Protein AF-A0A1G1I7J1-F1 (afdb_monomer_lite)

Sequence (81 aa):
MVNGIGENVSRKDGKTYRRAHLFVQGEDPGSLQASIPQDSLVLAKAVTDHVGKVCTATLNLREFKGTLYVDLAALQPLSGK

Structure (mmCIF, N/CA/C/O backbone):
data_AF-A0A1G1I7J1-F1
#
_entry.id   AF-A0A1G1I7J1-F1
#
loop_
_atom_site.group_PDB
_atom_site.id
_atom_site.type_symbol
_atom_site.label_atom_id
_atom_site.label_alt_id
_atom_site.label_comp_id
_atom_site.label_asym_id
_atom_site.label_entity_id
_atom_site.label_seq_id
_atom_site.pdbx_PDB_ins_code
_atom_site.Cartn_x
_atom_site.Cartn_y
_atom_site.Cartn_z
_atom_site.occupancy
_atom_site.B_iso_or_equiv
_atom_site.auth_seq_id
_atom_site.auth_comp_id
_atom_site.auth_asym_id
_atom_site.auth_atom_id
_atom_site.pdbx_PDB_model_num
ATOM 1 N N . MET A 1 1 ? -3.571 -0.819 10.423 1.00 86.44 1 MET A N 1
ATOM 2 C CA . MET A 1 1 ? -3.959 0.594 10.215 1.00 86.44 1 MET A CA 1
ATOM 3 C C . MET A 1 1 ? -3.178 1.163 9.040 1.00 86.44 1 MET A C 1
ATOM 5 O O . MET A 1 1 ? -2.018 0.805 8.869 1.00 86.44 1 MET A O 1
ATOM 9 N N . VAL A 1 2 ? -3.788 2.017 8.222 1.00 83.44 2 VAL A N 1
ATOM 10 C CA . VAL A 1 2 ? -3.079 2.702 7.126 1.00 83.44 2 VAL A CA 1
ATOM 11 C C . VAL A 1 2 ? -2.391 3.950 7.673 1.00 83.44 2 VAL A C 1
ATOM 13 O O . VAL A 1 2 ? -3.058 4.807 8.245 1.00 83.44 2 VAL A O 1
ATOM 16 N N . ASN A 1 3 ? -1.074 4.057 7.502 1.00 83.06 3 ASN A N 1
ATOM 17 C CA . ASN A 1 3 ? -0.288 5.189 8.001 1.00 83.06 3 ASN A CA 1
ATOM 18 C C . ASN A 1 3 ? -0.075 6.276 6.930 1.00 83.06 3 ASN A C 1
ATOM 20 O O . ASN A 1 3 ? 0.063 7.447 7.258 1.00 83.06 3 ASN A O 1
ATOM 24 N N . GLY A 1 4 ? -0.074 5.910 5.643 1.00 84.69 4 GLY A N 1
ATOM 25 C CA . GLY A 1 4 ? 0.067 6.873 4.549 1.00 84.69 4 GLY A CA 1
ATOM 26 C C . GLY A 1 4 ? 0.478 6.248 3.219 1.00 84.69 4 GLY A C 1
ATOM 27 O O . GLY A 1 4 ? 0.594 5.026 3.096 1.00 84.69 4 GLY A O 1
ATOM 28 N N . ILE A 1 5 ? 0.726 7.108 2.230 1.00 88.69 5 ILE A N 1
ATOM 29 C CA . ILE A 1 5 ? 1.247 6.744 0.911 1.00 88.69 5 ILE A CA 1
ATOM 30 C C . ILE A 1 5 ? 2.570 7.474 0.661 1.00 88.69 5 ILE A C 1
ATOM 32 O O . ILE A 1 5 ? 2.690 8.666 0.934 1.00 88.69 5 ILE A O 1
ATOM 36 N N . GLY A 1 6 ? 3.568 6.748 0.167 1.00 87.38 6 GLY A N 1
ATOM 37 C CA . GLY A 1 6 ? 4.826 7.303 -0.316 1.00 87.38 6 GLY A CA 1
ATOM 38 C C . GLY A 1 6 ? 4.877 7.212 -1.834 1.00 87.38 6 GLY A C 1
ATOM 39 O O . GLY A 1 6 ? 4.561 6.163 -2.398 1.00 87.38 6 GLY A O 1
ATOM 40 N N . GLU A 1 7 ? 5.294 8.286 -2.497 1.00 87.88 7 GLU A N 1
ATOM 41 C CA . GLU A 1 7 ? 5.522 8.299 -3.941 1.00 87.88 7 GLU A CA 1
ATOM 42 C C . GLU A 1 7 ? 6.995 8.583 -4.236 1.00 87.88 7 GLU A C 1
ATOM 44 O O . GLU A 1 7 ? 7.615 9.446 -3.616 1.00 87.88 7 GLU A O 1
ATOM 49 N N . ASN A 1 8 ? 7.567 7.851 -5.188 1.00 85.62 8 ASN A N 1
ATOM 50 C CA . ASN A 1 8 ? 8.902 8.113 -5.702 1.00 85.62 8 ASN A CA 1
ATOM 51 C C . ASN A 1 8 ? 8.878 8.063 -7.228 1.00 85.62 8 ASN A C 1
ATOM 53 O O . ASN A 1 8 ? 8.490 7.051 -7.814 1.00 85.62 8 ASN A O 1
ATOM 57 N N . VAL A 1 9 ? 9.309 9.146 -7.870 1.00 82.88 9 VAL A N 1
ATOM 58 C CA . VAL A 1 9 ? 9.487 9.186 -9.321 1.00 82.88 9 VAL A CA 1
ATOM 59 C C . VAL A 1 9 ? 10.897 8.708 -9.633 1.00 82.88 9 VAL A C 1
ATOM 61 O O . VAL A 1 9 ? 11.891 9.345 -9.278 1.00 82.88 9 VAL A O 1
ATOM 64 N N . SER A 1 10 ? 10.996 7.565 -10.302 1.00 79.00 10 SER A N 1
ATOM 65 C CA . SER A 1 10 ? 12.281 7.033 -10.730 1.00 79.00 10 SER A CA 1
ATOM 66 C C . SER A 1 10 ? 12.905 7.942 -11.779 1.00 79.00 10 SER A C 1
ATOM 68 O O . SER A 1 10 ? 12.335 8.203 -12.836 1.00 79.00 10 SER A O 1
ATOM 70 N N . ARG A 1 11 ? 14.137 8.376 -11.510 1.00 82.62 11 ARG A N 1
ATOM 71 C CA . ARG A 1 11 ? 14.932 9.166 -12.459 1.00 82.62 11 ARG A CA 1
ATOM 72 C C . ARG A 1 11 ? 15.370 8.363 -13.688 1.00 82.62 11 ARG A C 1
ATOM 74 O O . ARG A 1 11 ? 15.782 8.959 -14.673 1.00 82.62 11 ARG A O 1
ATOM 81 N N . LYS A 1 12 ? 15.324 7.026 -13.621 1.00 79.75 12 LYS A N 1
ATOM 82 C CA . LYS A 1 12 ? 15.835 6.132 -14.671 1.00 79.75 12 LYS A CA 1
ATOM 83 C C . LYS A 1 12 ? 14.821 5.890 -15.787 1.00 79.75 12 LYS A C 1
ATOM 85 O O . LYS A 1 12 ? 15.211 5.759 -16.939 1.00 79.75 12 LYS A O 1
ATOM 90 N N . ASP A 1 13 ? 13.545 5.786 -15.439 1.00 82.31 13 ASP A N 1
ATOM 91 C CA . ASP A 1 13 ? 12.470 5.438 -16.375 1.00 82.31 13 ASP A CA 1
ATOM 92 C C . ASP A 1 13 ? 11.246 6.359 -16.271 1.00 82.31 13 ASP A C 1
ATOM 94 O O . ASP A 1 13 ? 10.252 6.130 -16.954 1.00 82.31 13 ASP A O 1
ATOM 98 N N . GLY A 1 14 ? 11.302 7.400 -15.432 1.00 81.69 14 GLY A N 1
ATOM 99 C CA . GLY A 1 14 ? 10.224 8.375 -15.254 1.00 81.69 14 GLY A CA 1
ATOM 100 C C . GLY A 1 14 ? 8.973 7.809 -14.581 1.00 81.69 14 GLY A C 1
ATOM 101 O O . GLY A 1 14 ? 7.966 8.509 -14.486 1.00 81.69 14 GLY A O 1
ATOM 102 N N . LYS A 1 15 ? 8.998 6.550 -14.125 1.00 81.81 15 LYS A N 1
ATOM 103 C CA . LYS A 1 15 ? 7.824 5.894 -13.547 1.00 81.81 15 LYS A CA 1
ATOM 104 C C . LYS A 1 15 ? 7.611 6.324 -12.103 1.00 81.81 15 LYS A C 1
ATOM 106 O O . LYS A 1 15 ? 8.556 6.400 -11.315 1.00 81.81 15 LYS A O 1
ATOM 111 N N . THR A 1 16 ? 6.349 6.553 -11.750 1.00 82.81 16 THR A N 1
ATOM 112 C CA . THR A 1 16 ? 5.937 6.806 -10.369 1.00 82.81 16 THR A CA 1
ATOM 113 C C . THR A 1 16 ? 5.702 5.483 -9.660 1.00 82.81 16 THR A C 1
ATOM 115 O O . THR A 1 16 ? 4.785 4.735 -9.996 1.00 82.81 16 THR A O 1
ATOM 118 N N . TYR A 1 17 ? 6.518 5.217 -8.649 1.00 84.25 17 TYR A N 1
ATOM 119 C CA . TYR A 1 17 ? 6.364 4.091 -7.745 1.00 84.25 17 TYR A CA 1
ATOM 120 C C . TYR A 1 17 ? 5.638 4.557 -6.496 1.00 84.25 17 TYR A C 1
ATOM 122 O O . TYR A 1 17 ? 6.081 5.489 -5.825 1.00 84.25 17 TYR A O 1
ATOM 130 N N . ARG A 1 18 ? 4.534 3.890 -6.173 1.00 91.81 18 ARG A N 1
ATOM 131 C CA . ARG A 1 18 ? 3.733 4.182 -4.987 1.00 91.81 18 ARG A CA 1
ATOM 132 C C . ARG A 1 18 ? 3.889 3.067 -3.966 1.00 91.81 18 ARG A C 1
ATOM 134 O O . ARG A 1 18 ? 3.993 1.896 -4.333 1.00 91.81 18 ARG A O 1
ATOM 141 N N . ARG A 1 19 ? 3.900 3.423 -2.685 1.00 93.06 19 ARG A N 1
ATOM 142 C CA . ARG A 1 19 ? 3.952 2.474 -1.569 1.00 93.06 19 ARG A CA 1
ATOM 143 C C . ARG A 1 19 ? 2.918 2.843 -0.523 1.00 93.06 19 ARG A C 1
ATOM 145 O O . ARG A 1 19 ? 2.843 3.996 -0.112 1.00 93.06 19 ARG A O 1
ATOM 152 N N . ALA A 1 20 ? 2.156 1.859 -0.072 1.00 93.75 20 ALA A N 1
ATOM 153 C CA . ALA A 1 20 ? 1.330 1.976 1.116 1.00 93.75 20 ALA A CA 1
ATOM 154 C C . ALA A 1 20 ? 2.196 1.715 2.352 1.00 93.75 20 ALA A C 1
ATOM 156 O O . ALA A 1 20 ? 2.874 0.688 2.439 1.00 93.75 20 ALA A O 1
ATOM 157 N N . HIS A 1 21 ? 2.149 2.631 3.314 1.00 93.88 21 HIS A N 1
ATOM 158 C CA . HIS A 1 21 ? 2.732 2.442 4.635 1.00 93.88 21 HIS A CA 1
ATOM 159 C C . HIS A 1 21 ? 1.658 1.868 5.553 1.00 93.88 21 HIS A C 1
ATOM 161 O O . HIS A 1 21 ? 0.680 2.544 5.883 1.00 93.88 21 HIS A O 1
ATOM 167 N N . LEU A 1 22 ? 1.826 0.608 5.942 1.00 92.56 22 LEU A N 1
ATOM 168 C CA . LEU A 1 22 ? 0.879 -0.126 6.769 1.00 92.56 22 LEU A CA 1
ATOM 169 C C . LEU A 1 22 ? 1.471 -0.340 8.161 1.00 92.56 22 LEU A C 1
ATOM 171 O O . LEU A 1 22 ? 2.628 -0.726 8.311 1.00 92.56 22 LEU A O 1
ATOM 175 N N . PHE A 1 23 ? 0.653 -0.100 9.175 1.00 91.00 23 PHE A N 1
ATOM 176 C CA . PHE A 1 23 ? 0.934 -0.452 10.558 1.00 91.00 23 PHE A CA 1
ATOM 177 C C . PHE A 1 23 ? 0.187 -1.739 10.901 1.00 91.00 23 PHE A C 1
ATOM 179 O O . PHE A 1 23 ? -1.041 -1.801 10.748 1.00 91.00 23 PHE A O 1
ATOM 186 N N . VAL A 1 24 ? 0.912 -2.756 11.354 1.00 86.81 24 VAL A N 1
ATOM 187 C CA . VAL A 1 24 ? 0.356 -4.048 11.762 1.00 86.81 24 VAL A CA 1
ATOM 188 C C . VAL A 1 24 ? 0.306 -4.076 13.283 1.00 86.81 24 VAL A C 1
ATOM 190 O O . VAL A 1 24 ? 1.332 -3.970 13.949 1.00 86.81 24 VAL A O 1
ATOM 193 N N . GLN A 1 25 ? -0.905 -4.175 13.825 1.00 81.56 25 GLN A N 1
ATOM 194 C CA . GLN A 1 25 ? -1.122 -4.211 15.266 1.00 81.56 25 GLN A CA 1
ATOM 195 C C . GLN A 1 25 ? -0.797 -5.613 15.800 1.00 81.56 25 GLN A C 1
ATOM 197 O O . GLN A 1 25 ? -1.257 -6.606 15.240 1.00 81.56 25 GLN A O 1
ATOM 202 N N . GLY A 1 26 ? -0.019 -5.678 16.876 1.00 77.94 26 GLY A N 1
ATOM 203 C CA . GLY A 1 26 ? 0.404 -6.894 17.572 1.00 77.94 26 GLY A CA 1
ATOM 204 C C . GLY A 1 26 ? 1.021 -6.525 18.925 1.00 77.94 26 GLY A C 1
ATOM 205 O O . GLY A 1 26 ? 1.059 -5.341 19.261 1.00 77.94 26 GLY A O 1
ATOM 206 N N . GLU A 1 27 ? 1.489 -7.513 19.694 1.00 68.94 27 GLU A N 1
ATOM 207 C CA . GLU A 1 27 ? 2.227 -7.260 20.948 1.00 68.94 27 GLU A CA 1
ATOM 208 C C . GLU A 1 27 ? 3.527 -6.480 20.698 1.00 68.94 27 GLU A C 1
ATOM 210 O O . GLU A 1 27 ? 3.861 -5.584 21.468 1.00 68.94 27 GLU A O 1
ATOM 215 N N . ASP A 1 28 ? 4.195 -6.764 19.575 1.00 78.31 28 ASP A N 1
ATOM 216 C CA . ASP A 1 28 ? 5.267 -5.946 19.009 1.00 78.31 28 ASP A CA 1
ATOM 217 C C . ASP A 1 28 ? 4.785 -5.340 17.675 1.00 78.31 28 ASP A C 1
ATOM 219 O O . ASP A 1 28 ? 4.658 -6.054 16.671 1.00 78.31 28 ASP A O 1
ATOM 223 N N . PRO A 1 29 ? 4.390 -4.056 17.654 1.00 80.75 29 PRO A N 1
ATOM 224 C CA . PRO A 1 29 ? 3.802 -3.445 16.474 1.00 80.75 29 PRO A CA 1
ATOM 225 C C . PRO A 1 29 ? 4.817 -3.285 15.335 1.00 80.75 29 PRO A C 1
ATOM 227 O O . PRO A 1 29 ? 5.823 -2.587 15.448 1.00 80.75 29 PRO A O 1
ATOM 230 N N . GLY A 1 30 ? 4.495 -3.876 14.186 1.00 85.81 30 GLY A N 1
ATOM 231 C CA . GLY A 1 30 ? 5.333 -3.848 12.991 1.00 85.81 30 GLY A CA 1
ATOM 232 C C . GLY A 1 30 ? 4.908 -2.789 11.973 1.00 85.81 30 GLY A C 1
ATOM 233 O O . GLY A 1 30 ? 3.734 -2.423 11.861 1.00 85.81 30 GLY A O 1
ATOM 234 N N . SER A 1 31 ? 5.864 -2.343 11.155 1.00 89.06 31 SER A N 1
ATOM 235 C CA . SER A 1 31 ? 5.578 -1.566 9.944 1.00 89.06 31 SER A CA 1
ATOM 236 C C . SER A 1 31 ? 5.845 -2.399 8.693 1.00 89.06 31 SER A C 1
ATOM 238 O O . SER A 1 31 ? 6.818 -3.148 8.629 1.00 89.06 31 SER A O 1
ATOM 240 N N . LEU A 1 32 ? 4.977 -2.265 7.693 1.00 91.12 32 LEU A N 1
ATOM 241 C CA . LEU A 1 32 ? 5.092 -2.941 6.408 1.00 91.12 32 LEU A CA 1
ATOM 242 C C . LEU A 1 32 ? 4.939 -1.921 5.281 1.00 91.12 32 LEU A C 1
ATOM 244 O O . LEU A 1 32 ? 3.996 -1.128 5.268 1.00 91.12 32 LEU A O 1
ATOM 248 N N . GLN A 1 33 ? 5.854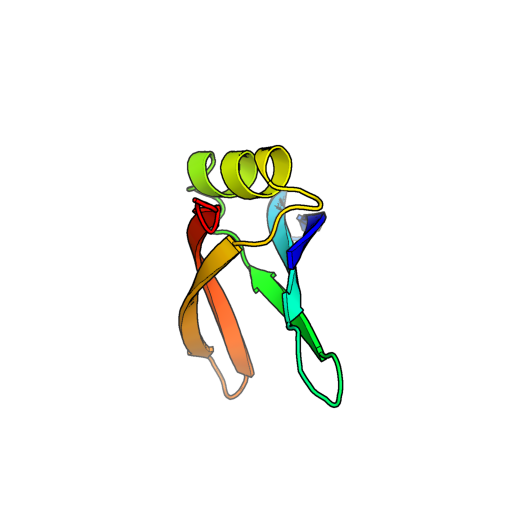 -1.959 4.314 1.00 93.75 33 GLN A N 1
ATOM 249 C CA . GLN A 1 33 ? 5.700 -1.232 3.056 1.00 93.75 33 GLN A CA 1
ATOM 250 C C . GLN A 1 33 ? 5.221 -2.198 1.980 1.00 93.75 33 GLN A C 1
ATOM 252 O O . GLN A 1 33 ? 5.915 -3.162 1.664 1.00 93.75 33 GLN A O 1
ATOM 257 N N . ALA A 1 34 ? 4.051 -1.918 1.411 1.00 94.69 34 ALA A N 1
ATOM 258 C CA . ALA A 1 34 ? 3.516 -2.664 0.279 1.00 94.69 34 ALA A CA 1
ATOM 259 C C . ALA A 1 34 ? 3.533 -1.780 -0.970 1.00 94.69 34 ALA A C 1
ATOM 261 O O . ALA A 1 34 ? 3.064 -0.641 -0.938 1.00 94.69 34 ALA A O 1
ATOM 262 N N . SER A 1 35 ? 4.073 -2.283 -2.075 1.00 94.69 35 SER A N 1
ATOM 263 C CA . SER A 1 35 ? 4.057 -1.568 -3.352 1.00 94.69 35 SER A CA 1
ATOM 264 C C . SER A 1 35 ? 2.633 -1.495 -3.892 1.00 94.69 35 SER A C 1
ATOM 266 O O . SER A 1 35 ? 1.865 -2.447 -3.772 1.00 94.69 35 SER A O 1
ATOM 268 N N . ILE A 1 36 ? 2.273 -0.372 -4.503 1.00 92.62 36 ILE A N 1
ATOM 269 C CA . ILE A 1 36 ? 0.996 -0.209 -5.197 1.00 92.62 36 ILE A CA 1
ATOM 270 C C . ILE A 1 36 ? 1.292 -0.269 -6.699 1.00 92.62 36 ILE A C 1
ATOM 272 O O . ILE A 1 36 ? 2.092 0.547 -7.177 1.00 92.62 36 ILE A O 1
ATOM 27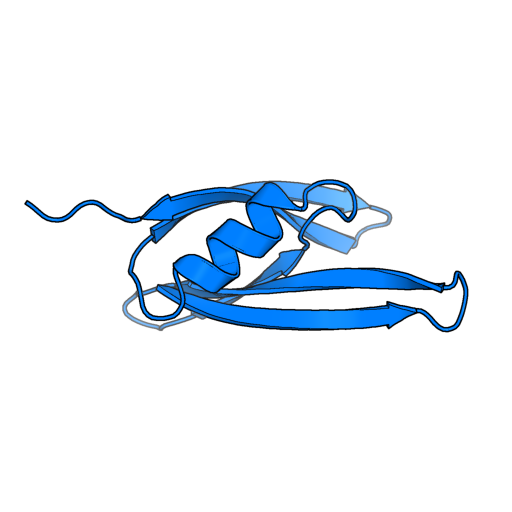6 N N . PRO A 1 37 ? 0.684 -1.210 -7.446 1.00 85.56 37 PRO A N 1
ATOM 277 C CA . PRO A 1 37 ? 0.841 -1.285 -8.894 1.00 85.56 37 PRO A CA 1
ATOM 278 C C . PRO A 1 37 ? 0.534 0.059 -9.561 1.00 85.56 37 PRO A C 1
ATOM 280 O O . PRO A 1 37 ? -0.433 0.738 -9.209 1.00 85.56 37 PRO A O 1
ATOM 283 N N . GLN A 1 38 ? 1.385 0.471 -10.503 1.00 82.44 38 GLN A N 1
ATOM 284 C CA . GLN A 1 38 ? 1.325 1.806 -11.111 1.00 82.44 38 GLN A CA 1
ATOM 285 C C . GLN A 1 38 ? 0.001 2.058 -11.850 1.00 82.44 38 GLN A C 1
ATOM 287 O O . GLN A 1 38 ? -0.502 3.183 -11.862 1.00 82.44 38 GLN A O 1
ATOM 292 N N . ASP A 1 39 ? -0.547 1.005 -12.444 1.00 84.50 39 ASP A N 1
ATOM 293 C CA . ASP A 1 39 ? -1.813 0.951 -13.170 1.00 84.50 39 ASP A CA 1
ATOM 294 C C . ASP A 1 39 ? -3.045 0.979 -12.252 1.00 84.50 39 ASP A C 1
ATOM 296 O O . ASP A 1 39 ? -4.141 1.323 -12.695 1.00 84.50 39 ASP A O 1
ATOM 300 N N . SER A 1 40 ? -2.883 0.703 -10.956 1.00 83.81 40 SER A N 1
ATOM 301 C CA . SER A 1 40 ? -3.994 0.655 -10.008 1.00 83.81 40 SER A CA 1
ATOM 302 C C . SER A 1 40 ? -4.192 1.976 -9.259 1.00 83.81 40 SER A C 1
ATOM 304 O O . SER A 1 40 ? -3.892 2.119 -8.070 1.00 83.81 40 SER A O 1
ATOM 306 N N . LEU A 1 41 ? -4.762 2.965 -9.958 1.00 87.06 41 LEU A N 1
ATOM 307 C CA . LEU A 1 41 ? -5.163 4.246 -9.354 1.00 87.06 41 LEU A CA 1
ATOM 308 C C . LEU A 1 41 ? -6.227 4.071 -8.258 1.00 87.06 41 LEU A C 1
ATOM 310 O O . LEU A 1 41 ? -6.254 4.833 -7.292 1.00 87.06 41 LEU A O 1
ATOM 314 N N . VAL A 1 42 ? -7.071 3.043 -8.380 1.00 90.56 42 VAL A N 1
ATOM 315 C CA . VAL A 1 42 ? -8.110 2.713 -7.394 1.00 90.56 42 VAL A CA 1
ATOM 316 C C . VAL A 1 42 ? -7.489 2.339 -6.048 1.00 90.56 42 VAL A C 1
ATOM 318 O O . VAL A 1 42 ? -7.925 2.849 -5.019 1.00 90.56 42 VAL A O 1
ATOM 321 N N . LEU A 1 43 ? -6.437 1.512 -6.040 1.00 92.12 43 LEU A N 1
ATOM 322 C CA . LEU A 1 43 ? -5.744 1.138 -4.803 1.00 92.12 43 LEU A CA 1
ATOM 323 C C . LEU A 1 43 ? -5.012 2.324 -4.178 1.00 92.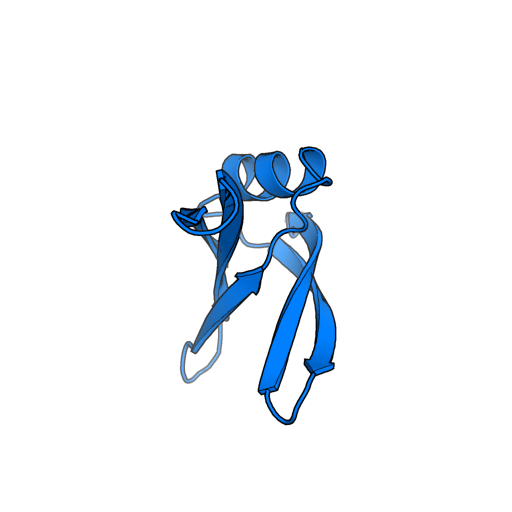12 43 LEU A C 1
ATOM 325 O O . LEU A 1 43 ? -5.070 2.497 -2.963 1.00 92.12 43 LEU A O 1
ATOM 329 N N . ALA A 1 44 ? -4.369 3.164 -4.995 1.00 90.94 44 ALA A N 1
ATOM 330 C CA . ALA A 1 44 ? -3.736 4.386 -4.504 1.00 90.94 44 ALA A CA 1
ATOM 331 C C . ALA A 1 44 ? -4.757 5.290 -3.796 1.00 90.94 44 ALA A C 1
ATOM 333 O O . ALA A 1 44 ? -4.524 5.713 -2.664 1.00 90.94 44 ALA A O 1
ATOM 334 N N . LYS A 1 45 ? -5.924 5.503 -4.417 1.00 92.56 45 LYS A N 1
ATOM 335 C CA . LYS A 1 45 ? -7.010 6.273 -3.810 1.00 92.56 45 LYS A CA 1
ATOM 336 C C . LYS A 1 45 ? -7.526 5.623 -2.522 1.00 92.56 45 LYS A C 1
ATOM 338 O O . LYS A 1 45 ? -7.691 6.320 -1.528 1.00 92.56 45 LYS A O 1
ATOM 343 N N . ALA A 1 46 ? -7.734 4.305 -2.510 1.00 92.62 46 ALA A N 1
ATOM 344 C CA . ALA A 1 46 ? -8.216 3.585 -1.330 1.00 92.62 46 ALA A CA 1
ATOM 345 C C . ALA A 1 46 ? -7.263 3.726 -0.131 1.00 92.62 46 ALA A C 1
ATOM 347 O O . ALA A 1 46 ? -7.713 3.920 0.995 1.00 92.62 46 ALA A O 1
ATOM 348 N N . VAL A 1 47 ? -5.947 3.682 -0.365 1.00 93.69 47 VAL A N 1
ATOM 349 C CA . VAL A 1 47 ? -4.940 3.929 0.680 1.00 93.69 47 VAL A CA 1
ATOM 350 C C . VAL A 1 47 ? -5.095 5.342 1.243 1.00 93.69 47 VAL A C 1
ATOM 352 O O . VAL A 1 47 ? -5.168 5.500 2.460 1.00 93.69 47 VAL A O 1
ATOM 355 N N . THR A 1 48 ? -5.210 6.359 0.385 1.00 93.56 48 THR A N 1
ATOM 356 C CA . THR A 1 48 ? -5.414 7.752 0.814 1.00 93.56 48 THR A CA 1
ATOM 357 C C . THR A 1 48 ? -6.722 7.941 1.590 1.00 93.56 48 THR A C 1
ATOM 359 O O . THR A 1 48 ? -6.716 8.543 2.662 1.00 93.56 48 THR A O 1
ATOM 362 N N . ASP A 1 49 ? -7.835 7.384 1.110 1.00 93.81 49 ASP A N 1
ATOM 363 C CA . ASP A 1 49 ? -9.164 7.517 1.730 1.00 93.81 49 ASP A CA 1
ATOM 364 C C . ASP A 1 49 ? -9.273 6.813 3.101 1.00 93.81 49 ASP A C 1
ATOM 366 O O . ASP A 1 49 ? -10.243 7.002 3.859 1.00 93.81 49 ASP A O 1
ATOM 370 N N . HIS A 1 50 ? -8.326 5.925 3.407 1.00 93.62 50 HIS A N 1
ATOM 371 C CA . HIS A 1 50 ? -8.342 5.076 4.595 1.00 93.62 50 HIS A CA 1
ATOM 372 C C . HIS A 1 50 ? -7.180 5.322 5.558 1.00 93.62 50 HIS A C 1
ATOM 374 O O . HIS A 1 50 ? -7.039 4.577 6.528 1.00 93.62 50 HIS A O 1
ATOM 380 N N . VAL A 1 51 ? -6.396 6.385 5.356 1.00 93.00 51 VAL A N 1
ATOM 381 C CA . VAL A 1 51 ? -5.387 6.834 6.328 1.00 93.00 51 VAL A CA 1
ATOM 382 C C . VAL A 1 51 ? -6.012 6.976 7.722 1.00 93.00 51 VAL A C 1
ATOM 384 O O . VAL A 1 51 ? -7.113 7.504 7.879 1.00 93.00 51 VAL A O 1
ATOM 387 N N . GLY A 1 52 ? -5.321 6.450 8.735 1.00 89.81 52 GLY A N 1
ATOM 388 C CA . GLY A 1 52 ? -5.770 6.425 10.129 1.00 89.81 52 GLY A CA 1
ATOM 389 C C . GLY A 1 52 ? -6.831 5.366 10.445 1.00 89.81 52 GLY A C 1
ATOM 390 O O . GLY A 1 52 ? -7.169 5.178 11.610 1.00 89.81 52 GLY A O 1
ATOM 391 N N . LYS A 1 53 ? -7.349 4.635 9.448 1.00 91.00 53 LYS A N 1
ATOM 392 C CA . LYS A 1 53 ? -8.379 3.608 9.656 1.00 91.00 53 LYS A CA 1
ATOM 393 C C . LYS A 1 53 ? -7.770 2.216 9.794 1.00 91.00 53 LYS A C 1
ATOM 395 O O . LYS A 1 53 ? -6.743 1.878 9.188 1.00 91.00 53 LYS A O 1
ATOM 400 N N . VAL A 1 54 ? -8.437 1.372 10.578 1.00 91.19 54 VAL A N 1
ATOM 401 C CA . VAL A 1 54 ? -8.169 -0.069 10.609 1.00 91.19 54 VAL A CA 1
ATOM 402 C C . VAL A 1 54 ? -8.767 -0.689 9.350 1.00 91.19 54 VAL A C 1
ATOM 404 O O . VAL A 1 54 ? -9.914 -0.425 9.001 1.00 91.19 54 VAL A O 1
ATOM 407 N N . CYS A 1 55 ? -7.963 -1.474 8.640 1.00 92.94 55 CYS A N 1
ATOM 408 C CA . CYS A 1 55 ? -8.320 -2.068 7.358 1.00 92.94 55 CYS A CA 1
ATOM 409 C C . CYS A 1 55 ? -7.836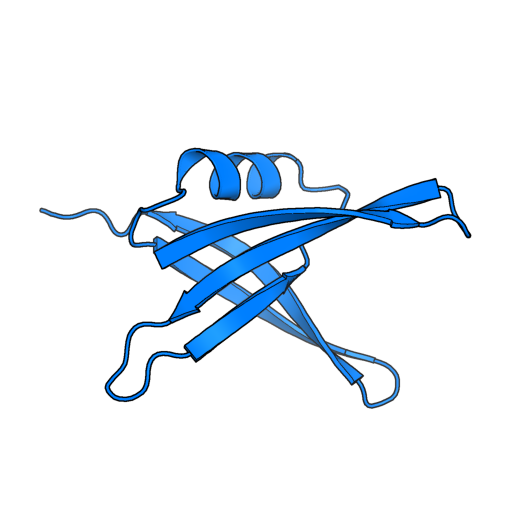 -3.515 7.303 1.00 92.94 55 CYS A C 1
ATOM 411 O O . CYS A 1 55 ? -6.794 -3.835 7.881 1.00 92.94 55 CYS A O 1
ATOM 413 N N . THR A 1 56 ? -8.541 -4.339 6.538 1.00 93.25 56 THR A N 1
ATOM 414 C CA . THR A 1 56 ? -8.035 -5.608 6.021 1.00 93.25 56 THR A CA 1
ATOM 415 C C . THR A 1 56 ? -7.267 -5.323 4.733 1.00 93.25 56 THR A C 1
ATOM 417 O O . THR A 1 56 ? -7.802 -4.711 3.807 1.00 93.25 56 THR A O 1
ATOM 420 N N . ALA A 1 57 ? -6.008 -5.753 4.670 1.00 93.56 57 ALA A N 1
ATOM 421 C CA . ALA A 1 57 ? -5.182 -5.666 3.470 1.00 93.56 57 ALA A CA 1
ATOM 422 C C . ALA A 1 57 ? -4.952 -7.072 2.905 1.00 93.56 57 ALA A C 1
ATOM 424 O O . ALA A 1 57 ? -4.575 -7.979 3.642 1.00 93.56 57 ALA A O 1
ATOM 425 N N . THR A 1 58 ? -5.156 -7.246 1.601 1.00 95.19 58 THR A N 1
ATOM 426 C CA . THR A 1 58 ? -4.721 -8.446 0.871 1.00 95.19 58 THR A CA 1
ATOM 427 C C . THR A 1 58 ? -3.410 -8.127 0.174 1.00 95.19 58 THR A C 1
ATOM 429 O O . THR A 1 58 ? -3.310 -7.110 -0.518 1.00 95.19 58 THR A O 1
ATOM 432 N N . LEU A 1 59 ? -2.410 -8.986 0.362 1.00 95.06 59 LEU A N 1
ATOM 433 C CA . LEU A 1 59 ? -1.055 -8.787 -0.136 1.00 95.06 59 LEU A CA 1
ATOM 434 C C . LEU A 1 59 ? -0.669 -9.929 -1.072 1.00 95.06 59 LEU A C 1
ATOM 436 O O . LEU A 1 59 ? -0.895 -11.093 -0.751 1.00 95.06 59 LEU A O 1
ATOM 440 N N . ASN A 1 60 ? -0.034 -9.589 -2.188 1.00 94.94 60 ASN A N 1
ATOM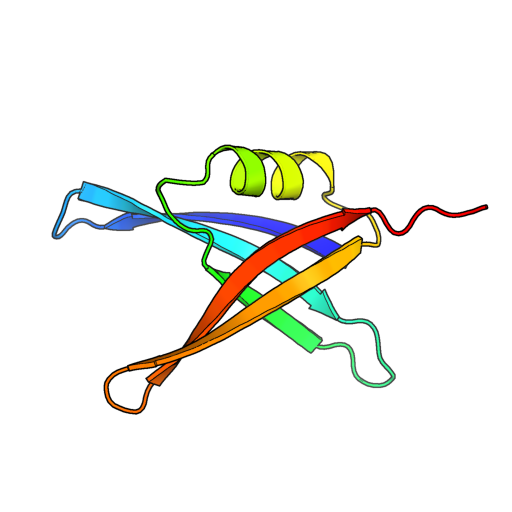 441 C CA . ASN A 1 60 ? 0.681 -10.548 -3.015 1.00 94.94 60 ASN A CA 1
ATOM 442 C C . ASN A 1 60 ? 2.152 -10.549 -2.600 1.00 94.94 60 ASN A C 1
ATOM 444 O O . ASN A 1 60 ? 2.785 -9.495 -2.526 1.00 94.94 60 ASN A O 1
ATOM 448 N N . LEU A 1 61 ? 2.694 -11.737 -2.352 1.00 94.94 61 LEU A N 1
ATOM 449 C CA . LEU A 1 61 ? 4.116 -11.940 -2.102 1.00 94.94 61 LEU A CA 1
ATOM 450 C C . LEU A 1 61 ? 4.759 -12.462 -3.385 1.00 94.94 61 LEU A C 1
ATOM 452 O O . LEU A 1 61 ? 4.315 -13.470 -3.934 1.00 94.94 61 LEU A O 1
ATOM 456 N N . ARG A 1 62 ? 5.785 -11.773 -3.883 1.00 93.88 62 ARG A N 1
ATOM 457 C CA . ARG A 1 62 ? 6.524 -12.181 -5.084 1.00 93.88 62 ARG A CA 1
ATOM 458 C C . ARG A 1 62 ? 8.010 -12.177 -4.802 1.00 93.88 62 ARG A C 1
ATOM 460 O O . ARG A 1 62 ? 8.534 -11.191 -4.305 1.00 93.88 62 ARG A O 1
ATOM 467 N N . GLU A 1 63 ? 8.702 -13.238 -5.182 1.00 94.81 63 GLU A N 1
ATOM 468 C CA . GLU A 1 63 ? 10.159 -13.248 -5.172 1.00 94.81 63 GLU A CA 1
ATOM 469 C C . GLU A 1 63 ? 10.689 -12.924 -6.569 1.00 94.81 63 GLU A C 1
ATOM 471 O O . GLU A 1 63 ? 10.240 -13.483 -7.571 1.00 94.81 63 GLU A O 1
ATOM 476 N N . PHE A 1 64 ? 11.652 -12.012 -6.652 1.00 88.75 64 PHE A N 1
ATOM 477 C CA . PHE A 1 64 ? 12.377 -11.753 -7.886 1.00 88.75 64 PHE A CA 1
ATOM 478 C C . PHE A 1 64 ? 13.858 -11.566 -7.582 1.00 88.75 64 PHE A C 1
ATOM 480 O O . PHE A 1 64 ? 14.241 -10.676 -6.824 1.00 88.75 64 PHE A O 1
ATOM 487 N N . LYS A 1 65 ? 14.695 -12.419 -8.186 1.00 94.25 65 LYS A N 1
ATOM 488 C CA . LYS A 1 65 ? 16.155 -12.432 -7.989 1.00 94.25 65 LYS A CA 1
ATOM 489 C C . LYS A 1 65 ? 16.554 -12.471 -6.501 1.00 94.25 65 LYS A C 1
ATOM 491 O O . LYS A 1 65 ? 17.412 -11.703 -6.076 1.00 94.25 65 LYS A O 1
ATOM 496 N N . GLY A 1 66 ? 15.891 -13.318 -5.710 1.00 94.00 66 GLY A N 1
ATOM 497 C CA . GLY A 1 66 ? 16.143 -13.465 -4.271 1.00 94.00 66 GLY A CA 1
ATOM 498 C C . GLY A 1 66 ? 15.645 -12.305 -3.403 1.00 94.00 66 GLY A C 1
ATOM 499 O O . GLY A 1 66 ? 15.850 -12.315 -2.195 1.00 94.00 66 GLY A O 1
ATOM 500 N N . THR A 1 67 ? 14.999 -11.293 -3.991 1.00 92.38 67 THR A N 1
ATOM 501 C CA . THR A 1 67 ? 14.351 -10.214 -3.238 1.00 92.38 67 THR A CA 1
ATOM 502 C C . THR A 1 67 ? 12.863 -10.508 -3.113 1.00 92.38 67 THR A C 1
ATOM 504 O O . THR A 1 67 ? 12.187 -10.712 -4.124 1.00 92.38 67 THR A O 1
ATOM 507 N N . LEU A 1 68 ? 12.349 -10.501 -1.882 1.00 92.06 68 LEU A N 1
ATOM 508 C CA . LEU A 1 68 ? 10.917 -10.580 -1.615 1.00 92.06 68 LEU A CA 1
ATOM 509 C C . LEU A 1 68 ? 10.275 -9.201 -1.802 1.00 92.06 68 LEU A C 1
ATOM 511 O O . LEU A 1 68 ? 10.699 -8.210 -1.209 1.00 92.06 68 LEU A O 1
ATOM 515 N N . TYR A 1 69 ? 9.224 -9.159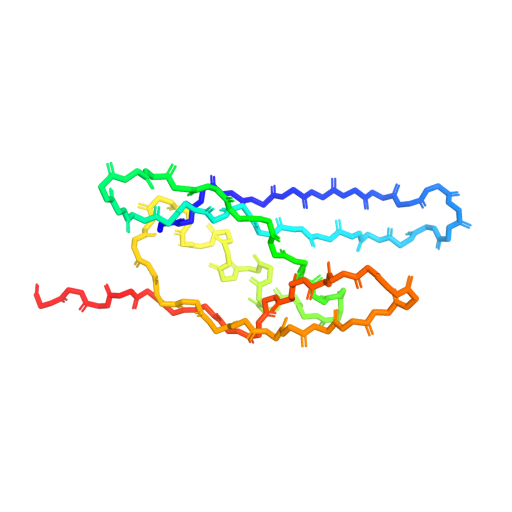 -2.607 1.00 92.50 69 TYR A N 1
ATOM 516 C CA . TYR A 1 69 ? 8.377 -8.003 -2.843 1.00 92.50 69 TYR A CA 1
ATOM 517 C C . TYR A 1 69 ? 6.999 -8.264 -2.252 1.00 92.50 69 TYR A C 1
ATOM 519 O O . TYR A 1 69 ? 6.426 -9.344 -2.411 1.00 92.50 69 TYR A O 1
ATOM 527 N N . VAL A 1 70 ? 6.469 -7.243 -1.591 1.00 94.69 70 VAL A N 1
ATOM 528 C CA . VAL A 1 70 ? 5.117 -7.235 -1.044 1.00 94.69 70 VAL A CA 1
ATOM 529 C C . VAL A 1 70 ? 4.321 -6.208 -1.828 1.00 94.69 70 VAL A C 1
ATOM 531 O O . VAL A 1 70 ? 4.652 -5.022 -1.801 1.00 94.69 70 VAL A O 1
ATOM 534 N N . ASP A 1 71 ? 3.288 -6.653 -2.532 1.00 94.31 71 ASP A N 1
ATOM 535 C CA . ASP A 1 71 ? 2.414 -5.785 -3.315 1.00 94.31 71 ASP A CA 1
ATOM 536 C C . ASP A 1 71 ? 1.012 -5.766 -2.714 1.00 94.31 71 ASP A C 1
ATOM 538 O O . ASP A 1 71 ? 0.464 -6.800 -2.328 1.00 94.31 71 ASP A O 1
ATOM 542 N N . LEU A 1 72 ? 0.408 -4.584 -2.653 1.00 95.06 72 LEU A N 1
ATOM 543 C CA . LEU A 1 72 ? -0.967 -4.422 -2.213 1.00 95.06 72 LEU A CA 1
ATOM 544 C C . LEU A 1 72 ? -1.911 -4.881 -3.329 1.00 95.06 72 LEU A C 1
ATOM 546 O O . LEU A 1 72 ? -1.890 -4.325 -4.426 1.00 95.06 72 LEU A O 1
ATOM 550 N N . ALA A 1 73 ? -2.746 -5.876 -3.036 1.00 93.75 73 ALA A N 1
ATOM 551 C CA . ALA A 1 73 ? -3.739 -6.408 -3.967 1.00 93.75 73 ALA A CA 1
ATOM 552 C C . ALA A 1 73 ? -5.146 -5.863 -3.683 1.00 93.75 73 ALA A C 1
ATOM 554 O O . ALA A 1 73 ? -5.900 -5.578 -4.609 1.00 93.75 73 ALA A O 1
ATOM 555 N N . ALA A 1 74 ? -5.493 -5.690 -2.405 1.00 94.38 74 ALA A N 1
ATOM 556 C CA . ALA A 1 74 ? -6.759 -5.098 -1.984 1.00 94.38 74 ALA A CA 1
ATOM 557 C C . ALA A 1 74 ? -6.626 -4.421 -0.618 1.00 94.38 74 ALA A C 1
ATOM 559 O O . ALA A 1 74 ? -5.820 -4.836 0.218 1.00 94.38 74 ALA A O 1
ATOM 560 N N . LEU A 1 75 ? -7.451 -3.404 -0.381 1.00 93.94 75 LEU A N 1
ATOM 561 C CA . LEU A 1 75 ? -7.562 -2.717 0.900 1.00 93.94 75 LEU A CA 1
ATOM 562 C C . LEU A 1 75 ? -9.035 -2.425 1.177 1.00 93.94 75 LEU A C 1
ATOM 564 O O . LEU A 1 75 ? -9.701 -1.795 0.359 1.00 93.94 75 LEU A O 1
ATOM 568 N N . GLN A 1 76 ? -9.534 -2.887 2.317 1.00 93.69 76 GLN A N 1
ATOM 569 C CA . GLN A 1 76 ? -10.919 -2.682 2.729 1.00 93.69 76 GLN A CA 1
ATOM 570 C C . GLN A 1 76 ? -10.953 -2.199 4.177 1.00 93.69 76 GLN A C 1
ATOM 572 O O . GLN A 1 76 ? -10.247 -2.770 5.011 1.00 93.69 76 GLN A O 1
ATOM 577 N N . PRO A 1 77 ? -11.750 -1.172 4.513 1.00 90.94 77 PRO A N 1
ATOM 578 C CA . PRO A 1 77 ? -11.900 -0.749 5.894 1.00 90.94 77 PRO A CA 1
ATOM 579 C C . PRO A 1 77 ? -12.514 -1.893 6.699 1.00 90.94 77 PRO A C 1
ATOM 581 O O . PRO A 1 77 ? -13.468 -2.541 6.260 1.00 90.94 77 PRO A O 1
ATOM 584 N N . LEU A 1 78 ? -11.958 -2.145 7.883 1.00 87.06 78 LEU A N 1
ATOM 585 C CA . LEU A 1 78 ? -12.556 -3.079 8.820 1.00 87.06 78 LEU A CA 1
ATOM 586 C C . LEU A 1 78 ? -13.836 -2.402 9.311 1.00 87.06 78 LEU A C 1
ATOM 588 O O . LEU A 1 78 ? -13.785 -1.446 10.082 1.00 87.06 78 LEU A O 1
ATOM 592 N N . SER A 1 79 ? -14.976 -2.816 8.763 1.00 67.31 79 SER A N 1
ATOM 593 C CA . SER A 1 79 ? -16.263 -2.238 9.132 1.00 67.31 79 SER A CA 1
ATOM 594 C C . SER A 1 79 ? -16.527 -2.603 10.590 1.00 67.31 79 SER A C 1
ATOM 596 O O . SER A 1 79 ? -16.724 -3.775 10.909 1.00 67.31 79 SER A O 1
ATOM 598 N N . GLY A 1 80 ? -16.467 -1.613 11.481 1.00 54.44 80 GLY A N 1
ATOM 599 C CA . GLY A 1 80 ? -17.015 -1.754 12.823 1.00 54.44 80 GLY A CA 1
ATOM 600 C C . GLY A 1 80 ? -18.530 -1.914 12.724 1.00 54.44 80 GLY A C 1
ATOM 601 O O . GLY A 1 80 ? -19.166 -1.245 11.909 1.00 54.44 80 GLY A O 1
ATOM 602 N N . LYS A 1 81 ? -19.086 -2.823 13.526 1.00 34.69 81 LYS A N 1
ATOM 603 C CA . LYS A 1 81 ? -20.458 -2.653 14.010 1.00 34.69 81 LYS A CA 1
ATOM 604 C C . LYS A 1 81 ? -20.555 -1.364 14.819 1.00 34.69 81 LYS A C 1
ATOM 606 O O . LYS A 1 81 ? -19.537 -1.023 15.464 1.00 34.69 81 LYS A O 1
#

pLDDT: mean 87.84, std 9.2, range [34.69, 95.19]

Radius of gyration: 13.26 Å; chains: 1; bounding box: 37×23×37 Å

Foldseek 3Di:
DWAAKDWDQDPPPRAIKIWTWDWDDDPDIDIDIATEPSPCPVQNVLSVVQHVFAWDWDWDWDDDPNDIHIHTPDIGGPDDD

Secondary structure (DSSP, 8-state):
-EEEEEEEE-TTT--EEEEEEEEEPSSS-EEEEEEE-TT-HHHHHHHHHTBTS-EEEEEEEEEETTEEEEEEEEEEE----

=== Feature glossary ===
A reading guide for the features in this record.

Start from the sequence.

  · This is the polypeptide sequence — one letter per residue, N-terminus first. Length ranges from a few dozen residues for small domains to over a thousand for large multi-domain proteins.

Fold it, and you get atomic coordinates and the backbone conformation that goes with them.

  · Structure coordinates are given as an mmCIF _atom_site loop: one row per atom with element, residue name, chain id, sequence number, and x/y/z position in Å. Only the four main-chain atoms per residue are included here; side chains are omitted to keep the record compact.

  · Backbone dihedral angles. Every residue except chain termini has a φ (preceding-C → N → Cα → C) and a ψ (N → Cα → C → next-N). They are reported in degrees following the IUPAC sign convention. Secondary structure is essentially a statement about which (φ, ψ) basin each residue occupies.

  · The SS8 string is DSSP's per-residue secondary-structure call. α-helix (H) means an i→i+4 H-bond ladder; β-strand (E) means the residue participates in a β-sheet; 3₁₀ (G) and π (I) are tighter and wider helices; T/S are turns/bends; '-' is loop.

  · SS3 is a coarse helix/strand/coil call (letters a/b/c) made by the P-SEA algorithm from inter-Cα distances and dihedrals. It is less detailed than DSSP but needs only Cα positions.

Summarize the fold with a handful of shape descriptors and a per-residue structural alphabet.

  · Radius of gyration (Rg) is the root-mean-square distance of Cα atoms from their centroid — a single number for overall size and compactness. A globular domain of N residues has Rg ≈ 2.2·N^0.38 Å; an extended or disordered chain has a much larger Rg. The Cα contact count is the number of residue pairs whose Cα atoms are within 8 Å and are more than four positions apart in sequence — a standard proxy for tertiary packing density. The bounding box is the smallest axis-aligned box enclosing all Cα atoms.

  · The Foldseek 3Di string encodes local tertiary geometry as a 20-letter alphabet — one character per residue — derived from the relative positions of nearby Cα atoms. Unlike the amino-acid sequence, 3Di is a direct function of the 3D structure, so two proteins with the same fold have similar 3Di strings even at low sequence identity.

  · Solvent-accessible surface area (SASA) is the area in Å² traced out by the centre of a 1.4 Å probe sphere (a water molecule) rolled over the protein's van der Waals surface (Shrake–Rupley / Lee–Richards construction). Buried residues have near-zero SASA; fully exposed residues can exceed 200 Å². The total SASA scales roughly with the number of surface residues.

Ask how reliable the model is.

  · pLDDT (predicted Local Distance Difference Test) is AlphaFold's per-residue confidence score, ranging from 0 to 100. Values above 90 indicate high confidence (typically well-packed cores); 70–90 is confident; 50–70 low confidence; below 50 usually means the region is disordered or the prediction is unreliable there. AlphaFold stores pLDDT in the mmCIF B-factor column.

  · B-factor (Debye–Waller factor) reflects atomic displacement in the crystal lattice. It is an experimental observable (units Å²), not a prediction; low values mean the atom is pinned down, high values mean it moves or is heterogeneous across the crystal.

  · Predicted Aligned Error (PAE) is an AlphaFold confidence matrix: entry (i, j) is the expected error in the position of residue j, in ångströms, when the prediction is superimposed on the true structure at residue i. Low PAE within a block of residues means that block is internally rigid and well-predicted; high PAE between two blocks means their relative placement is uncertain even if each block individually is confident.

Place it in context: what it resembles, what it is annotated as, and how it looks.

  · Nearest PDB neighbors are the top structural matches found by Foldseek when searching this structure against the entire Protein Data Bank. Each hit reports a TM-score (0 to 1; >0.5 almost always implies the same fold) and an E-value. These are *structural* homologs — they may share no detectable sequence similarity.

  · Functional annotations link the protein to curated databases. InterPro entries identify conserved domains and families by matching the sequence against member-database signatures (Pfam, PROSITE, CDD, …). Gene Ontology (GO) terms describe molecular function, biological process, and cellular component in a controlled vocabulary. CATH places the structure in a hierarchical fold classification (Class/Architecture/Topology/Homologous-superfamily). The organism is the source species.

  · Three diagnostic plots accompany the record. The Cα contact map visualizes the tertiary structure as a 2D adjacency matrix (8 Å cutoff, sequence-local contacts suppressed). The Ramachandran plot shows the distribution of backbone (φ, ψ) torsions, with points in the α and β basins reflecting secondary structure content. The PAE plot shows AlphaFold's inter-residue confidence as a color matrix.

  · Six rendered views show the 3D structure from the faces of a cube — i.e. along ±x, ±y, ±z. Rendering representation is drawn randomly per protein from cartoon (secondary-structure ribbons), sticks (backbone bonds), or molecular surface; coloring is either N→C rainbow (blue at the N-terminus through red at the C-terminus) or one color per chain.